Protein AF-A0A7S2QBC5-F1 (afdb_monomer_lite)

Structure (mmCIF, N/CA/C/O backbone):
data_AF-A0A7S2QBC5-F1
#
_entry.id   AF-A0A7S2QBC5-F1
#
loop_
_atom_site.group_PDB
_atom_site.id
_atom_site.type_symbol
_atom_site.label_atom_id
_atom_site.label_alt_id
_atom_site.label_comp_id
_atom_site.label_asym_id
_atom_site.label_entity_id
_atom_site.label_seq_id
_atom_site.pdbx_PDB_ins_code
_atom_site.Cartn_x
_atom_site.Cartn_y
_atom_site.Cartn_z
_atom_site.occupancy
_atom_site.B_iso_or_equiv
_atom_site.auth_seq_id
_atom_site.auth_comp_id
_atom_site.auth_asym_id
_atom_site.auth_atom_id
_atom_site.pdbx_PDB_model_num
ATOM 1 N N . GLY A 1 1 ? -19.900 11.663 -20.642 1.00 53.09 1 GLY A N 1
ATOM 2 C CA . GLY A 1 1 ? -20.305 11.771 -19.229 1.00 53.09 1 GLY A CA 1
ATOM 3 C C . GLY A 1 1 ? -19.349 10.941 -18.408 1.00 53.09 1 GLY A C 1
ATOM 4 O O . GLY A 1 1 ? -19.159 9.785 -18.758 1.00 53.09 1 GLY A O 1
ATOM 5 N N . GLY A 1 2 ? -18.685 11.535 -17.416 1.00 72.00 2 GLY A N 1
ATOM 6 C CA . GLY A 1 2 ? -17.749 10.815 -16.544 1.00 72.00 2 GLY A CA 1
ATOM 7 C C . GLY A 1 2 ? -18.482 9.960 -15.510 1.00 72.00 2 GLY A C 1
ATOM 8 O O . GLY A 1 2 ? -19.611 10.279 -15.136 1.00 72.00 2 GLY A O 1
ATOM 9 N N . ARG A 1 3 ? -17.852 8.868 -15.062 1.00 78.31 3 ARG A N 1
ATOM 10 C CA . ARG A 1 3 ? -18.311 8.112 -13.888 1.00 78.31 3 ARG A CA 1
ATOM 11 C C . ARG A 1 3 ? -18.046 8.950 -12.635 1.00 78.31 3 ARG A C 1
ATOM 13 O O . ARG A 1 3 ? -16.975 9.540 -12.518 1.00 78.31 3 ARG A O 1
ATOM 20 N N . ALA A 1 4 ? -19.014 9.012 -11.725 1.00 84.25 4 ALA A N 1
ATOM 21 C CA . ALA A 1 4 ? -18.811 9.583 -10.399 1.00 84.25 4 ALA A CA 1
ATOM 22 C C . ALA A 1 4 ? -18.219 8.502 -9.488 1.00 84.25 4 ALA A C 1
ATOM 24 O O . ALA A 1 4 ? -18.754 7.396 -9.429 1.00 84.25 4 ALA A O 1
ATOM 25 N N . TYR A 1 5 ? -17.122 8.824 -8.809 1.00 89.38 5 TYR A N 1
ATOM 26 C CA . TYR A 1 5 ? -16.475 7.942 -7.841 1.00 89.38 5 TYR A CA 1
ATOM 27 C C . TYR A 1 5 ? -16.721 8.470 -6.427 1.00 89.38 5 TYR A C 1
ATOM 29 O O . TYR A 1 5 ? -16.690 9.681 -6.199 1.00 89.38 5 TYR A O 1
ATOM 37 N N . GLU A 1 6 ? -16.968 7.565 -5.484 1.00 93.81 6 GLU A N 1
ATOM 38 C CA . GLU A 1 6 ? -17.113 7.893 -4.065 1.00 93.81 6 GLU A CA 1
ATOM 39 C C . GLU A 1 6 ? -15.754 7.786 -3.352 1.00 93.81 6 GLU A C 1
ATOM 41 O O . GLU A 1 6 ? -14.934 6.931 -3.697 1.00 93.81 6 GLU A O 1
ATOM 46 N N . PRO A 1 7 ? -15.468 8.647 -2.359 1.00 95.00 7 PRO A N 1
ATOM 47 C CA . PRO A 1 7 ? -14.229 8.552 -1.600 1.00 95.00 7 PRO A CA 1
ATOM 48 C C . PRO A 1 7 ? -14.256 7.341 -0.657 1.00 95.00 7 PRO A C 1
ATOM 50 O O . PRO A 1 7 ? -15.282 7.045 -0.045 1.00 95.00 7 PRO A O 1
ATOM 53 N N . LEU A 1 8 ? -13.096 6.713 -0.430 1.00 96.56 8 LEU A N 1
ATOM 54 C CA . LEU A 1 8 ? -12.938 5.597 0.518 1.00 96.56 8 LEU A CA 1
ATOM 55 C C . LEU A 1 8 ? -13.560 5.888 1.899 1.00 96.56 8 LEU A C 1
ATOM 57 O O . LEU A 1 8 ? -14.232 5.032 2.470 1.00 96.56 8 LEU A O 1
ATOM 61 N N . ALA A 1 9 ? -13.393 7.112 2.408 1.00 97.31 9 ALA A N 1
ATOM 62 C CA . ALA A 1 9 ? -13.948 7.536 3.693 1.00 97.31 9 ALA A CA 1
ATOM 63 C C . ALA A 1 9 ? -15.481 7.388 3.772 1.00 97.31 9 ALA A C 1
ATOM 65 O O . ALA A 1 9 ? -16.005 7.023 4.822 1.00 97.31 9 ALA A O 1
ATOM 66 N N . ALA A 1 10 ? -16.208 7.599 2.667 1.00 97.69 10 ALA A N 1
ATOM 67 C CA . ALA A 1 10 ? -17.660 7.414 2.637 1.00 97.69 10 ALA A CA 1
ATOM 68 C C . ALA A 1 10 ? -18.049 5.940 2.842 1.00 97.69 10 ALA A C 1
ATOM 70 O O . ALA A 1 10 ? -19.004 5.647 3.557 1.00 97.69 10 ALA A O 1
ATOM 71 N N . HIS A 1 11 ? -17.269 5.002 2.297 1.00 97.69 11 HIS A N 1
ATOM 72 C CA . HIS A 1 11 ? -17.501 3.565 2.475 1.00 97.69 11 HIS A CA 1
ATOM 73 C C . HIS A 1 11 ? -17.106 3.045 3.866 1.00 97.69 11 HIS A C 1
ATOM 75 O O . HIS A 1 11 ? -17.639 2.025 4.326 1.00 97.69 11 HIS A O 1
ATOM 81 N N . LEU A 1 12 ? -16.177 3.737 4.533 1.00 98.06 12 LEU A N 1
ATOM 82 C CA . LEU A 1 12 ? -15.742 3.441 5.898 1.00 98.06 12 LEU A CA 1
ATOM 83 C C . LEU A 1 12 ? -16.605 4.131 6.965 1.00 98.06 12 LEU A C 1
ATOM 85 O O . LEU A 1 12 ? -16.579 3.731 8.131 1.00 98.06 12 LEU A O 1
ATOM 89 N N . ALA A 1 13 ? -17.397 5.139 6.602 1.00 98.06 13 ALA A N 1
ATOM 90 C CA . ALA A 1 13 ? -18.270 5.841 7.533 1.00 98.06 13 ALA A CA 1
ATOM 91 C C . ALA A 1 13 ? -19.232 4.871 8.248 1.00 98.06 13 ALA A C 1
ATOM 93 O O . ALA A 1 13 ? -19.888 4.033 7.631 1.00 98.06 13 ALA A O 1
ATOM 94 N N . GLY A 1 14 ? -19.289 4.962 9.581 1.00 97.94 14 GLY A N 1
ATOM 95 C CA . GLY A 1 14 ? -20.145 4.114 10.421 1.00 97.94 14 GLY A CA 1
ATOM 96 C C . GLY A 1 14 ? -19.715 2.646 10.544 1.00 97.94 14 GLY A C 1
ATOM 97 O O . GLY A 1 14 ? -20.363 1.888 11.268 1.00 97.94 14 GLY A O 1
ATOM 98 N N . ARG A 1 15 ? -18.629 2.218 9.884 1.00 98.31 15 ARG A N 1
ATOM 99 C CA . ARG A 1 15 ? -18.104 0.854 10.037 1.00 98.31 15 ARG A CA 1
ATOM 100 C C . ARG A 1 15 ? -17.505 0.664 11.437 1.00 98.31 15 ARG A C 1
ATOM 102 O O . ARG A 1 15 ? -16.768 1.535 11.904 1.00 98.31 15 ARG A O 1
ATOM 109 N N . PRO A 1 16 ? -17.752 -0.480 12.101 1.00 98.38 16 PRO A N 1
ATOM 110 C CA . PRO A 1 16 ? -17.065 -0.817 13.340 1.00 98.38 16 PRO A CA 1
ATOM 111 C C . PRO A 1 16 ? -15.555 -0.984 13.143 1.00 98.38 16 PRO A C 1
ATOM 113 O O . PRO A 1 16 ? -15.065 -1.270 12.047 1.00 98.38 16 PRO A O 1
ATOM 116 N N . ARG A 1 17 ? -14.816 -0.889 14.245 1.00 98.38 17 ARG A N 1
ATOM 117 C CA . ARG A 1 17 ? -13.378 -1.164 14.294 1.00 98.38 17 ARG A CA 1
ATOM 118 C C . ARG A 1 17 ? -13.068 -2.587 13.793 1.00 98.38 17 ARG A C 1
ATOM 120 O O . ARG A 1 17 ? -13.788 -3.520 14.141 1.00 98.38 17 ARG A O 1
ATOM 127 N N . LEU A 1 18 ? -11.994 -2.754 13.015 1.00 97.94 18 LEU A N 1
ATOM 128 C CA . LEU A 1 18 ? -11.506 -4.044 12.489 1.00 97.94 18 LEU A CA 1
ATOM 129 C C . LEU A 1 18 ? -12.579 -4.892 11.772 1.00 97.94 18 LEU A C 1
ATOM 131 O O . LEU A 1 18 ? -12.581 -6.121 11.873 1.00 97.94 18 LEU A O 1
ATOM 135 N N . SER A 1 19 ? -13.500 -4.247 11.055 1.00 98.31 19 SER A N 1
ATOM 136 C CA . SER A 1 19 ? -14.632 -4.915 10.392 1.00 98.31 19 SER A CA 1
ATOM 137 C C . SER A 1 19 ? -14.534 -4.951 8.867 1.00 98.31 19 SER A C 1
ATOM 139 O O . SER A 1 19 ? -15.341 -5.618 8.223 1.00 98.31 19 SER A O 1
ATOM 141 N N . THR A 1 20 ? -13.564 -4.243 8.283 1.00 98.62 20 THR A N 1
ATOM 142 C CA . THR A 1 20 ? -13.479 -4.055 6.829 1.00 98.62 20 THR A CA 1
ATOM 143 C C . THR A 1 20 ? -12.294 -4.803 6.229 1.00 98.62 20 THR A C 1
ATOM 145 O O . THR A 1 20 ? -11.173 -4.684 6.716 1.00 98.62 20 THR A O 1
ATOM 148 N N . HIS A 1 21 ? -12.539 -5.539 5.148 1.00 98.50 21 HIS A N 1
ATOM 149 C CA . HIS A 1 21 ? -11.501 -6.036 4.248 1.00 98.50 21 HIS A CA 1
ATOM 150 C C . HIS A 1 21 ? -11.378 -5.048 3.092 1.00 98.50 21 HIS A C 1
ATOM 152 O O . HIS A 1 21 ? -12.369 -4.786 2.410 1.00 98.50 21 HIS A O 1
ATOM 158 N N . LEU A 1 22 ? -10.198 -4.468 2.913 1.00 98.44 22 LEU A N 1
ATOM 159 C CA . LEU A 1 22 ? -9.942 -3.467 1.885 1.00 98.44 22 LEU A CA 1
ATOM 160 C C . LEU A 1 22 ? -9.012 -4.060 0.825 1.00 98.44 22 LEU A C 1
ATOM 162 O O . LEU A 1 22 ? -7.987 -4.630 1.180 1.00 98.44 22 LEU A O 1
ATOM 166 N N . LYS A 1 23 ? -9.368 -3.926 -0.455 1.00 98.06 23 LYS A N 1
ATOM 167 C CA . LYS A 1 23 ? -8.470 -4.189 -1.586 1.00 98.06 23 LYS A CA 1
ATOM 168 C C . LYS A 1 23 ? -8.207 -2.874 -2.313 1.00 98.06 23 LYS A C 1
ATOM 170 O O . LYS A 1 23 ? -9.168 -2.150 -2.574 1.00 98.06 23 LYS A O 1
ATOM 175 N N . ILE A 1 24 ? -6.949 -2.568 -2.617 1.00 97.06 24 ILE A N 1
ATOM 176 C CA . ILE A 1 24 ? -6.559 -1.391 -3.405 1.00 97.06 24 ILE A CA 1
ATOM 177 C C . ILE A 1 24 ? -5.561 -1.827 -4.473 1.00 97.06 24 ILE A C 1
ATOM 179 O O . ILE A 1 24 ? -4.485 -2.312 -4.147 1.00 97.06 24 ILE A O 1
ATOM 183 N N . ASP A 1 25 ? -5.894 -1.595 -5.735 1.00 95.56 25 ASP A N 1
ATOM 184 C CA . ASP A 1 25 ? -4.959 -1.783 -6.841 1.00 95.56 25 ASP A CA 1
ATOM 185 C C . ASP A 1 25 ? -4.280 -0.426 -7.098 1.00 95.56 25 ASP A C 1
ATOM 187 O O . ASP A 1 25 ? -4.882 0.505 -7.626 1.00 95.56 25 ASP A O 1
ATOM 191 N N . THR A 1 26 ? -3.060 -0.263 -6.585 1.00 92.62 26 THR A N 1
ATOM 192 C CA . THR A 1 26 ? -2.264 0.967 -6.680 1.00 92.62 26 THR A CA 1
ATOM 193 C C . THR A 1 26 ? -1.518 1.056 -7.996 1.00 92.62 26 THR A C 1
ATOM 195 O O . THR A 1 26 ? -0.345 0.700 -8.085 1.00 92.62 26 THR A O 1
ATOM 198 N N . GLU A 1 27 ? -2.215 1.576 -8.999 1.00 87.62 27 GLU A N 1
ATOM 199 C CA . GLU A 1 27 ? -1.646 1.877 -10.308 1.00 87.62 27 GLU A CA 1
ATOM 200 C C . GLU A 1 27 ? -1.329 3.376 -10.423 1.00 87.62 27 GLU A C 1
ATOM 202 O O . GLU A 1 27 ? -0.225 3.729 -10.823 1.00 87.62 27 GLU A O 1
ATOM 207 N N . GLY A 1 28 ? -2.193 4.291 -9.962 1.00 88.06 28 GLY A N 1
ATOM 208 C CA . GLY A 1 28 ? -1.881 5.727 -9.989 1.00 88.06 28 GLY A CA 1
ATOM 209 C C . GLY A 1 28 ? -2.583 6.553 -8.928 1.00 88.06 28 GLY A C 1
ATOM 210 O O . GLY A 1 28 ? -2.047 6.759 -7.838 1.00 88.06 28 GLY A O 1
ATOM 211 N N . THR A 1 29 ? -3.792 7.041 -9.216 1.00 88.38 29 THR A N 1
ATOM 212 C CA . THR A 1 29 ? -4.493 7.978 -8.316 1.00 88.38 29 THR A CA 1
ATOM 213 C C . THR A 1 29 ? -4.797 7.385 -6.934 1.00 88.38 29 THR A C 1
ATOM 215 O O . THR A 1 29 ? -5.025 8.107 -5.958 1.00 88.38 29 THR A O 1
ATOM 218 N N . GLU A 1 30 ? -4.748 6.061 -6.816 1.00 93.31 30 GLU A N 1
ATOM 219 C CA . GLU A 1 30 ? -4.915 5.300 -5.586 1.00 93.31 30 GLU A CA 1
ATOM 220 C C . GLU A 1 30 ? -3.797 5.575 -4.568 1.00 93.31 30 GLU A C 1
ATOM 222 O O . GLU A 1 30 ? -4.049 5.515 -3.363 1.00 93.31 30 GLU A O 1
ATOM 227 N N . TRP A 1 31 ? -2.602 5.998 -5.001 1.00 93.75 31 TRP A N 1
ATOM 228 C CA . TRP A 1 31 ? -1.546 6.464 -4.092 1.00 93.75 31 TRP A CA 1
ATOM 229 C C . TRP A 1 31 ? -2.014 7.663 -3.248 1.00 93.75 31 TRP A C 1
ATOM 231 O O . TRP A 1 31 ? -1.776 7.724 -2.038 1.00 93.75 31 TRP A O 1
ATOM 241 N N . ALA A 1 32 ? -2.789 8.580 -3.838 1.00 92.56 32 ALA A N 1
ATOM 242 C CA . ALA A 1 32 ? -3.397 9.693 -3.108 1.00 92.56 32 ALA A CA 1
ATOM 243 C C . ALA A 1 32 ? -4.537 9.240 -2.176 1.00 92.56 32 ALA A C 1
ATOM 245 O O . ALA A 1 32 ? -4.838 9.912 -1.183 1.00 92.56 32 ALA A O 1
ATOM 246 N N . VAL A 1 33 ? -5.198 8.116 -2.474 1.00 95.00 33 VAL A N 1
ATOM 247 C CA . VAL A 1 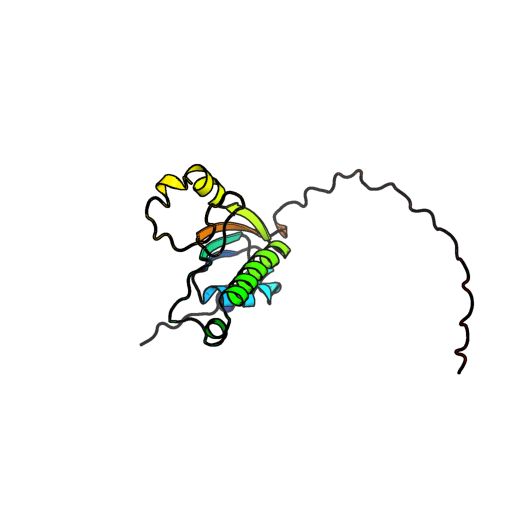33 ? -6.181 7.494 -1.570 1.00 95.00 33 VAL A CA 1
ATOM 248 C C . VAL A 1 33 ? -5.474 6.899 -0.352 1.00 95.00 33 VAL A C 1
ATOM 250 O O . VAL A 1 33 ? -5.914 7.145 0.771 1.00 95.00 33 VAL A O 1
ATOM 253 N N . LEU A 1 34 ? -4.348 6.206 -0.543 1.00 96.94 34 LEU A N 1
ATOM 254 C CA . LEU A 1 34 ? -3.528 5.690 0.556 1.00 96.94 34 LEU A CA 1
ATOM 255 C C . LEU A 1 34 ? -2.966 6.803 1.438 1.00 96.94 34 LEU A C 1
ATOM 257 O O . LEU A 1 34 ? -3.039 6.701 2.658 1.00 96.94 34 LEU A O 1
ATOM 261 N N . SER A 1 35 ? -2.471 7.893 0.848 1.00 96.00 35 SER A N 1
ATOM 262 C CA . SER A 1 35 ? -1.996 9.051 1.617 1.00 96.00 35 SER A CA 1
ATOM 263 C C . SER A 1 35 ? -3.102 9.633 2.514 1.00 96.00 35 SER A C 1
ATOM 265 O O . SER A 1 35 ? -2.892 9.868 3.707 1.00 96.00 35 SER A O 1
ATOM 267 N N . ARG A 1 36 ? -4.327 9.767 1.981 1.00 96.56 36 ARG A N 1
ATOM 268 C CA . ARG A 1 36 ? -5.506 10.191 2.757 1.00 96.56 36 ARG A CA 1
ATOM 269 C C . ARG A 1 36 ? -5.880 9.189 3.850 1.00 96.56 36 ARG A C 1
ATOM 271 O O . ARG A 1 36 ? -6.179 9.605 4.967 1.00 96.56 36 ARG A O 1
ATOM 278 N N . LEU A 1 37 ? -5.821 7.888 3.563 1.00 97.69 37 LEU A N 1
ATOM 279 C CA . LEU A 1 37 ? -6.036 6.839 4.561 1.00 97.69 37 LEU A CA 1
ATOM 280 C C . LEU A 1 37 ? -5.003 6.933 5.698 1.00 97.69 37 LEU A C 1
ATOM 282 O O . LEU A 1 37 ? -5.373 6.907 6.871 1.00 97.69 37 LEU A O 1
ATOM 286 N N . LEU A 1 38 ? -3.721 7.116 5.370 1.00 97.69 38 LEU A N 1
ATOM 287 C CA . LEU A 1 38 ? -2.629 7.273 6.337 1.00 97.69 38 LEU A CA 1
ATOM 288 C C . LEU A 1 38 ? -2.774 8.526 7.215 1.00 97.69 38 LEU A C 1
ATOM 290 O O . LEU A 1 38 ? -2.280 8.545 8.343 1.00 97.69 38 LEU A O 1
ATOM 294 N N . ALA A 1 39 ? -3.466 9.557 6.730 1.00 97.62 39 ALA A N 1
ATOM 295 C CA . ALA A 1 39 ? -3.803 10.751 7.504 1.00 97.62 39 ALA A CA 1
ATOM 296 C C . ALA A 1 39 ? -5.012 10.561 8.445 1.00 97.62 39 ALA A C 1
ATOM 298 O O . ALA A 1 39 ? -5.256 11.417 9.294 1.00 97.62 39 ALA A O 1
ATOM 299 N N . SER A 1 40 ? -5.751 9.450 8.332 1.00 98.19 40 SER A N 1
ATOM 300 C CA . SER A 1 40 ? -6.949 9.150 9.128 1.00 98.19 40 SER A CA 1
ATOM 301 C C . SER A 1 40 ? -6.747 7.896 9.994 1.00 98.19 40 SER A C 1
ATOM 303 O O . SER A 1 40 ? -7.065 6.782 9.569 1.00 98.19 40 SER A O 1
ATOM 305 N N . PRO A 1 41 ? -6.227 8.031 11.233 1.00 97.75 41 PRO A N 1
ATOM 306 C CA . PRO A 1 41 ? -6.116 6.902 12.158 1.00 97.75 41 PRO A CA 1
ATOM 307 C C . PRO A 1 41 ? -7.461 6.222 12.444 1.00 97.75 41 PRO A C 1
ATOM 309 O O . PRO A 1 41 ? -7.508 5.009 12.625 1.00 97.75 41 PRO A O 1
ATOM 312 N N . GLU A 1 42 ? -8.553 6.994 12.453 1.00 98.12 42 GLU A N 1
ATOM 313 C CA . GLU A 1 42 ? -9.907 6.472 12.649 1.00 98.12 42 GLU A CA 1
ATOM 314 C C . GLU A 1 42 ? -10.296 5.486 11.539 1.00 98.12 42 GLU A C 1
ATOM 316 O O . GLU A 1 42 ? -10.823 4.410 11.822 1.00 98.12 42 GLU A O 1
ATOM 321 N N . ASP A 1 43 ? -10.012 5.821 10.279 1.00 98.56 43 ASP A N 1
ATOM 322 C CA . ASP A 1 43 ? -10.313 4.941 9.150 1.00 98.56 43 ASP A CA 1
ATOM 323 C C . ASP A 1 43 ? -9.392 3.722 9.112 1.00 98.56 43 ASP A C 1
ATOM 325 O O . ASP A 1 43 ? -9.856 2.608 8.859 1.00 98.56 43 ASP A O 1
ATOM 329 N N . GLN A 1 44 ? -8.112 3.894 9.454 1.00 98.56 44 GLN A N 1
ATOM 330 C CA . GLN A 1 44 ? -7.170 2.778 9.590 1.00 98.56 44 GLN A CA 1
ATOM 331 C C . GLN A 1 44 ? -7.633 1.759 10.640 1.00 98.56 44 GLN A C 1
ATOM 333 O O . GLN A 1 44 ? -7.537 0.551 10.418 1.00 98.56 44 GLN A O 1
ATOM 338 N N . ASP A 1 45 ? -8.201 2.217 11.758 1.00 98.12 45 ASP A N 1
ATOM 339 C CA . ASP A 1 45 ? -8.693 1.343 12.825 1.00 98.12 45 ASP A CA 1
ATOM 340 C C . ASP A 1 45 ? -9.934 0.521 12.410 1.00 98.12 45 ASP A C 1
ATOM 342 O O . ASP A 1 45 ? -10.234 -0.506 13.028 1.00 98.12 45 ASP A O 1
ATOM 346 N N . LYS A 1 46 ? -10.650 0.904 11.345 1.00 98.62 46 LYS A N 1
ATOM 347 C CA . LYS A 1 46 ? -11.792 0.142 10.791 1.00 98.62 46 LYS A CA 1
ATOM 348 C C . LYS A 1 46 ? -11.348 -1.020 9.900 1.00 98.62 46 LYS A C 1
ATOM 350 O O . LYS A 1 46 ? -12.098 -1.989 9.734 1.00 98.62 46 LYS A O 1
ATOM 355 N N . ILE A 1 47 ? -10.134 -0.951 9.357 1.00 98.69 47 ILE A N 1
ATOM 356 C CA . ILE A 1 47 ? -9.585 -1.944 8.433 1.00 98.69 47 ILE A CA 1
ATOM 357 C C . ILE A 1 47 ? -9.032 -3.131 9.221 1.00 98.69 47 ILE A C 1
ATOM 359 O O . ILE A 1 47 ? -8.182 -2.985 10.096 1.00 98.69 47 ILE A O 1
ATOM 363 N N . ARG A 1 48 ? -9.528 -4.324 8.892 1.00 98.44 48 ARG A N 1
ATOM 364 C CA . ARG A 1 48 ? -9.088 -5.620 9.415 1.00 98.44 48 ARG A CA 1
ATOM 365 C C . ARG A 1 48 ? -7.905 -6.161 8.615 1.00 98.44 48 ARG A C 1
ATOM 367 O O . ARG A 1 48 ? -6.886 -6.519 9.202 1.00 98.44 48 ARG A O 1
ATOM 374 N N . THR A 1 49 ? -8.064 -6.225 7.295 1.00 98.62 49 THR A N 1
ATOM 375 C CA . THR A 1 49 ? -7.028 -6.639 6.342 1.00 98.62 49 THR A CA 1
ATOM 376 C C . THR A 1 49 ? -7.001 -5.675 5.166 1.00 98.62 49 THR A C 1
ATOM 378 O O . THR A 1 49 ? -8.037 -5.109 4.803 1.00 98.62 49 THR A O 1
ATOM 381 N N . LEU A 1 50 ? -5.817 -5.500 4.596 1.00 98.62 50 LEU A N 1
ATOM 382 C CA . LEU A 1 50 ? -5.567 -4.671 3.430 1.00 98.62 50 LEU A CA 1
ATOM 383 C C . LEU A 1 50 ? -4.790 -5.508 2.412 1.00 98.62 50 LEU A C 1
ATOM 385 O O . LEU A 1 50 ? -3.673 -5.926 2.683 1.00 98.62 50 LEU A O 1
ATOM 389 N N . GLU A 1 51 ? -5.405 -5.761 1.268 1.00 98.50 51 GLU A N 1
ATOM 390 C CA . GLU A 1 51 ? -4.791 -6.417 0.117 1.00 98.50 51 GLU A CA 1
ATOM 391 C C . GLU A 1 51 ? -4.437 -5.346 -0.906 1.00 98.50 51 GLU A C 1
ATOM 393 O O . GLU A 1 51 ? -5.269 -4.487 -1.213 1.00 98.50 51 GLU A O 1
ATOM 398 N N . MET A 1 52 ? -3.218 -5.373 -1.425 1.00 98.19 52 MET A N 1
ATOM 399 C CA . MET A 1 52 ? -2.771 -4.382 -2.393 1.00 98.19 52 MET A CA 1
ATOM 400 C C . MET A 1 52 ? -2.087 -5.023 -3.584 1.00 98.19 52 MET A C 1
ATOM 402 O O . MET A 1 52 ? -1.294 -5.942 -3.410 1.00 98.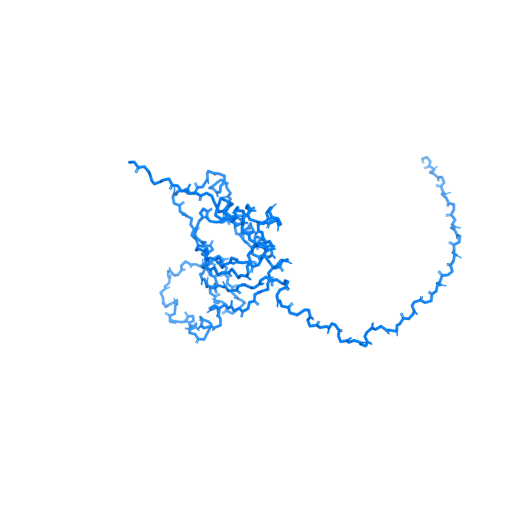19 52 MET A O 1
ATOM 406 N N . GLU A 1 53 ? -2.358 -4.494 -4.771 1.00 97.44 53 GLU A N 1
ATOM 407 C CA . GLU A 1 53 ? -1.507 -4.670 -5.945 1.00 97.44 53 GLU A CA 1
ATOM 408 C C . GLU A 1 53 ? -0.718 -3.379 -6.158 1.00 97.44 53 GLU A C 1
ATOM 410 O O . GLU A 1 53 ? -1.297 -2.305 -6.279 1.00 97.44 53 GLU A O 1
ATOM 415 N N . VAL A 1 54 ? 0.603 -3.459 -6.138 1.00 96.00 54 VAL A N 1
ATOM 416 C CA . VAL A 1 54 ? 1.511 -2.315 -6.213 1.00 96.00 54 VAL A CA 1
ATOM 417 C C . VAL A 1 54 ? 2.083 -2.235 -7.610 1.00 96.00 54 VAL A C 1
ATOM 419 O O . VAL A 1 54 ? 2.629 -3.227 -8.074 1.00 96.00 54 VAL A O 1
ATOM 422 N N . HIS A 1 55 ? 1.987 -1.064 -8.240 1.00 93.81 55 HIS A N 1
ATOM 423 C CA . HIS A 1 55 ? 2.685 -0.720 -9.478 1.00 93.81 55 HIS A CA 1
ATOM 424 C C . HIS A 1 55 ? 3.492 0.558 -9.259 1.00 93.81 55 HIS A C 1
ATOM 426 O O . HIS A 1 55 ? 2.958 1.662 -9.122 1.00 93.81 55 HIS A O 1
ATOM 432 N N . PHE A 1 56 ? 4.805 0.403 -9.193 1.00 89.31 56 PHE A N 1
ATOM 433 C CA . PHE A 1 56 ? 5.737 1.456 -8.827 1.00 89.31 56 PHE A CA 1
ATOM 434 C C . PHE A 1 56 ? 6.029 2.407 -9.989 1.00 89.31 56 PHE A C 1
ATOM 436 O O . PHE A 1 56 ? 6.147 3.601 -9.740 1.00 89.31 56 PHE A O 1
ATOM 443 N N . SER A 1 57 ? 6.090 1.943 -11.237 1.00 82.88 57 SER A N 1
ATOM 444 C CA . SER A 1 57 ? 6.393 2.788 -12.403 1.00 82.88 57 SER A CA 1
ATOM 445 C C . SER A 1 57 ? 5.171 3.294 -13.171 1.00 82.88 57 SER A C 1
ATOM 447 O O . SER A 1 57 ? 5.315 4.160 -14.039 1.00 82.88 57 SER A O 1
ATOM 449 N N . TYR A 1 58 ? 3.962 2.810 -12.863 1.00 80.94 58 TYR A N 1
ATOM 450 C CA . TYR A 1 58 ? 2.766 3.254 -13.574 1.00 80.94 58 TYR A CA 1
ATOM 451 C C . TYR A 1 58 ? 2.439 4.715 -13.220 1.00 80.94 58 TYR A C 1
ATOM 453 O O . TYR A 1 58 ? 2.441 5.137 -12.055 1.00 80.94 58 TYR A O 1
ATOM 461 N N . VAL A 1 59 ? 2.212 5.510 -14.265 1.00 75.88 59 VAL A N 1
ATOM 462 C CA . VAL A 1 59 ? 1.781 6.908 -14.192 1.00 75.88 59 VAL A CA 1
ATOM 463 C C . VAL A 1 59 ? 0.612 7.048 -15.167 1.00 75.88 59 VAL A C 1
ATOM 465 O O . VAL A 1 59 ? 0.837 7.149 -16.377 1.00 75.88 59 VAL A O 1
ATOM 468 N N . PRO A 1 60 ? -0.644 6.996 -14.695 1.00 72.19 60 PRO A N 1
ATOM 469 C CA . PRO A 1 60 ? -1.786 7.157 -15.574 1.00 72.19 60 PRO A CA 1
ATOM 470 C C . PRO A 1 60 ? -1.841 8.574 -16.139 1.00 72.19 60 PRO A C 1
ATOM 472 O O . PRO A 1 60 ? -1.619 9.563 -15.443 1.00 72.19 60 PRO A O 1
ATOM 475 N N . GLU A 1 61 ? -2.295 8.699 -17.385 1.00 66.81 61 GLU A N 1
ATOM 476 C CA . GLU A 1 61 ? -2.558 9.997 -18.027 1.00 66.81 61 GLU A CA 1
ATOM 477 C C . GLU A 1 61 ? -3.618 10.843 -17.298 1.00 66.81 61 GLU A C 1
ATOM 479 O O . GLU A 1 61 ? -3.798 12.019 -17.619 1.00 66.81 61 GLU A O 1
ATOM 484 N N . ALA A 1 62 ? -4.335 10.256 -16.336 1.00 62.78 62 ALA A N 1
ATOM 485 C CA . ALA A 1 62 ? -5.369 10.880 -15.518 1.00 62.78 62 ALA A CA 1
ATOM 486 C C . ALA A 1 62 ? -4.886 11.298 -14.114 1.00 62.78 62 ALA A C 1
ATOM 488 O O . ALA A 1 62 ? -5.712 11.734 -13.317 1.00 62.78 62 ALA A O 1
ATOM 489 N N . ASP A 1 63 ? -3.586 11.199 -13.810 1.00 65.75 63 ASP A N 1
ATOM 490 C CA . ASP A 1 63 ? -3.070 11.536 -12.477 1.00 65.75 63 ASP A CA 1
ATOM 491 C C . ASP A 1 63 ? -3.313 13.001 -12.093 1.00 65.75 63 ASP A C 1
ATOM 493 O O . ASP A 1 63 ? -3.406 13.877 -12.959 1.00 65.75 63 ASP A O 1
ATOM 497 N N . ASP A 1 64 ? -3.402 13.264 -10.790 1.00 68.56 64 ASP A N 1
ATOM 498 C CA . ASP A 1 64 ? -3.530 14.619 -10.248 1.00 68.56 64 ASP A CA 1
ATOM 499 C C . ASP A 1 64 ? -2.357 15.493 -10.728 1.00 68.56 64 ASP A C 1
ATOM 501 O O . ASP A 1 64 ? -1.224 15.017 -10.826 1.00 68.56 64 ASP A O 1
ATOM 505 N N . ALA A 1 65 ? -2.609 16.767 -11.036 1.00 73.69 65 ALA A N 1
ATOM 506 C CA . ALA A 1 65 ? -1.586 17.669 -11.574 1.00 73.69 65 ALA A CA 1
ATOM 507 C C . ALA A 1 65 ? -0.361 17.738 -10.646 1.00 73.69 65 ALA A C 1
ATOM 509 O O . ALA A 1 65 ? 0.772 17.666 -11.112 1.00 73.69 65 ALA A O 1
ATOM 510 N N . ALA A 1 66 ? -0.599 17.726 -9.331 1.00 75.56 66 ALA A N 1
ATOM 511 C CA . ALA A 1 66 ? 0.456 17.729 -8.323 1.00 75.56 66 ALA A CA 1
ATOM 512 C C . ALA A 1 66 ? 1.381 16.498 -8.392 1.00 75.56 66 ALA A C 1
ATOM 514 O O . ALA A 1 66 ? 2.564 16.618 -8.101 1.00 75.56 66 ALA A O 1
ATOM 515 N N . ALA A 1 67 ? 0.873 15.323 -8.781 1.00 73.31 67 ALA A N 1
ATOM 516 C CA . ALA A 1 67 ? 1.695 14.117 -8.924 1.00 73.31 67 ALA A CA 1
ATOM 517 C C . ALA A 1 67 ? 2.523 14.127 -10.221 1.00 73.31 67 ALA A C 1
ATOM 519 O O . ALA A 1 67 ? 3.587 13.508 -10.289 1.00 73.31 67 ALA A O 1
ATOM 520 N N . ARG A 1 68 ? 2.051 14.840 -11.252 1.00 75.06 68 ARG A N 1
ATOM 521 C CA . ARG A 1 68 ? 2.774 15.000 -12.524 1.00 75.06 68 ARG A CA 1
ATOM 522 C C . ARG A 1 68 ? 3.934 15.979 -12.423 1.00 75.06 68 ARG A C 1
ATOM 524 O O . ARG A 1 68 ? 4.892 15.827 -13.171 1.00 75.06 68 ARG A O 1
ATOM 531 N N . ASP A 1 69 ? 3.819 16.958 -11.530 1.00 85.00 69 ASP A N 1
ATOM 532 C CA . ASP A 1 69 ? 4.838 17.991 -11.329 1.00 85.00 69 ASP A CA 1
ATOM 533 C C . ASP A 1 69 ? 6.058 17.477 -10.550 1.00 85.00 69 ASP A C 1
ATOM 535 O O . ASP A 1 69 ? 7.132 18.063 -10.661 1.00 85.00 69 ASP A O 1
ATOM 539 N N . LEU A 1 70 ? 5.904 16.383 -9.796 1.00 85.50 70 LEU A N 1
ATOM 540 C CA . LEU A 1 70 ? 7.020 15.688 -9.153 1.00 85.50 70 LEU A CA 1
ATOM 541 C C . LEU A 1 70 ? 7.917 15.035 -10.207 1.00 85.50 70 LEU A C 1
ATOM 543 O O . LEU A 1 70 ? 7.428 14.517 -11.221 1.00 85.50 70 LEU A O 1
ATOM 547 N N . ASP A 1 71 ? 9.221 14.995 -9.963 1.00 89.81 71 ASP A N 1
ATOM 548 C CA . ASP A 1 71 ? 10.094 14.166 -10.787 1.00 89.81 71 ASP A CA 1
ATOM 549 C C . ASP A 1 71 ? 9.911 12.663 -10.477 1.00 89.81 71 ASP A C 1
ATOM 551 O O . ASP A 1 71 ? 9.080 12.248 -9.662 1.00 89.81 71 ASP A O 1
ATOM 555 N N . GLU A 1 72 ? 10.598 11.807 -11.235 1.00 86.25 72 GLU A N 1
ATOM 556 C CA . GLU A 1 72 ? 10.469 10.357 -11.073 1.00 86.25 72 GLU A CA 1
ATOM 557 C C . GLU A 1 72 ? 10.967 9.885 -9.701 1.00 86.25 72 GLU A C 1
ATOM 559 O O . GLU A 1 72 ? 10.281 9.088 -9.060 1.00 86.25 72 GLU A O 1
ATOM 564 N N . GLU A 1 73 ? 12.089 10.421 -9.222 1.00 88.62 73 GLU A N 1
ATOM 565 C CA . GLU A 1 73 ? 12.705 10.044 -7.949 1.00 88.62 73 GLU A CA 1
ATOM 566 C C . GLU A 1 73 ? 11.827 10.467 -6.764 1.00 88.62 73 GLU A C 1
ATOM 568 O O . GLU A 1 73 ? 11.529 9.647 -5.895 1.00 88.62 73 GLU A O 1
ATOM 573 N N . GLU A 1 74 ? 11.310 11.696 -6.780 1.00 90.75 74 GLU A N 1
ATOM 574 C CA . GLU A 1 74 ? 10.404 12.219 -5.755 1.00 90.75 74 GLU A CA 1
ATOM 575 C C . GLU A 1 74 ? 9.105 11.406 -5.666 1.00 90.75 74 GLU A C 1
ATOM 577 O O . GLU A 1 74 ? 8.629 11.085 -4.570 1.00 90.75 74 GLU A O 1
ATOM 582 N N . ARG A 1 75 ? 8.527 11.021 -6.815 1.00 89.75 75 ARG A N 1
ATOM 583 C CA . ARG A 1 75 ? 7.357 10.129 -6.831 1.00 89.75 75 ARG A CA 1
ATOM 584 C C . ARG A 1 75 ? 7.682 8.778 -6.212 1.00 89.75 75 ARG A C 1
ATOM 586 O O . ARG A 1 75 ? 6.863 8.249 -5.457 1.00 89.75 75 ARG A O 1
ATOM 593 N N . PHE A 1 76 ? 8.838 8.206 -6.538 1.00 89.56 76 PHE A N 1
ATOM 594 C CA . PHE A 1 76 ? 9.261 6.929 -5.970 1.00 89.56 76 PHE A CA 1
ATOM 595 C C . PHE A 1 76 ? 9.423 7.011 -4.464 1.00 89.56 76 PHE A C 1
ATOM 597 O O . PHE A 1 76 ? 8.854 6.183 -3.749 1.00 89.56 76 PHE A O 1
ATOM 604 N N . GLU A 1 77 ? 10.132 8.026 -3.980 1.00 91.38 77 GLU A N 1
ATOM 605 C CA . GLU A 1 77 ? 10.347 8.225 -2.555 1.00 91.38 77 GLU A CA 1
ATOM 606 C C . GLU A 1 77 ? 9.009 8.366 -1.818 1.00 91.38 77 GLU A C 1
ATOM 608 O O . GLU A 1 77 ? 8.775 7.690 -0.816 1.00 91.38 77 GLU A O 1
ATOM 613 N N . GLN A 1 78 ? 8.071 9.145 -2.364 1.00 93.00 78 GLN A N 1
ATOM 614 C CA . GLN A 1 78 ? 6.733 9.281 -1.793 1.00 93.00 78 GLN A CA 1
ATOM 615 C C . GLN A 1 78 ? 5.990 7.935 -1.711 1.00 93.00 78 GLN A C 1
ATOM 617 O O . GLN A 1 78 ? 5.363 7.631 -0.690 1.00 93.00 78 GLN A O 1
ATOM 622 N N . ARG A 1 79 ? 6.041 7.118 -2.771 1.00 93.94 79 ARG A N 1
ATOM 623 C CA . ARG A 1 79 ? 5.392 5.795 -2.815 1.00 93.94 79 ARG A CA 1
ATOM 624 C C . ARG A 1 79 ? 6.015 4.842 -1.789 1.00 93.94 79 ARG A C 1
ATOM 626 O O . ARG A 1 79 ? 5.283 4.176 -1.057 1.00 93.94 79 ARG A O 1
ATOM 633 N N . VAL A 1 80 ? 7.344 4.837 -1.660 1.00 93.62 80 VAL A N 1
ATOM 634 C CA . VAL A 1 80 ? 8.065 4.063 -0.633 1.00 93.62 80 VAL A CA 1
ATOM 635 C C . VAL A 1 80 ? 7.667 4.516 0.773 1.00 93.62 80 VAL A C 1
ATOM 637 O O . VAL A 1 80 ? 7.272 3.683 1.587 1.00 93.62 80 VAL A O 1
ATOM 640 N N . GLN A 1 81 ? 7.654 5.823 1.042 1.00 95.94 81 GLN A N 1
ATOM 641 C CA . GLN A 1 81 ? 7.245 6.369 2.340 1.00 95.94 81 GLN A CA 1
ATOM 642 C C . GLN A 1 81 ? 5.803 5.978 2.706 1.00 95.94 81 GLN A C 1
ATOM 644 O O . GLN A 1 81 ? 5.513 5.680 3.864 1.00 95.94 81 GLN A O 1
ATOM 649 N N . ILE A 1 82 ? 4.877 5.943 1.740 1.00 96.81 82 ILE A N 1
ATOM 650 C CA . ILE A 1 82 ? 3.508 5.449 1.966 1.00 96.81 82 ILE A CA 1
ATOM 651 C C . ILE A 1 82 ? 3.535 3.983 2.416 1.00 96.81 82 ILE A C 1
ATOM 653 O O . ILE A 1 82 ? 2.903 3.640 3.418 1.00 96.81 82 ILE A O 1
ATOM 657 N N . MET A 1 83 ? 4.282 3.132 1.711 1.00 96.94 83 MET A N 1
ATOM 658 C CA . MET A 1 83 ? 4.405 1.707 2.033 1.00 96.94 83 MET A CA 1
ATOM 659 C C . MET A 1 83 ? 5.011 1.481 3.422 1.00 96.94 83 MET A C 1
ATOM 661 O O . MET A 1 83 ? 4.507 0.663 4.192 1.00 96.94 83 MET A O 1
ATOM 665 N N . GLU A 1 84 ? 6.042 2.241 3.787 1.00 96.62 84 GLU A N 1
ATOM 666 C CA . GLU A 1 84 ? 6.653 2.186 5.117 1.00 96.62 84 GLU A CA 1
ATOM 667 C C . GLU A 1 84 ? 5.681 2.631 6.213 1.00 96.62 84 GLU A C 1
ATOM 669 O O . GLU A 1 84 ? 5.539 1.959 7.235 1.00 96.62 84 GLU A O 1
ATOM 674 N N . ARG A 1 85 ? 4.939 3.720 5.990 1.00 97.88 85 ARG A N 1
ATOM 675 C CA . ARG A 1 85 ? 3.954 4.222 6.957 1.00 97.88 85 ARG A CA 1
ATOM 676 C C . ARG A 1 85 ? 2.781 3.269 7.162 1.00 97.88 85 ARG A C 1
ATOM 678 O O . ARG A 1 85 ? 2.256 3.187 8.273 1.00 97.88 85 ARG A O 1
ATOM 685 N N . LEU A 1 86 ? 2.386 2.493 6.148 1.00 97.88 86 LEU A N 1
ATOM 686 C CA . LEU A 1 86 ? 1.406 1.415 6.334 1.00 97.88 86 LEU A CA 1
ATOM 687 C C . LEU A 1 86 ? 1.885 0.408 7.394 1.00 97.88 86 LEU A C 1
ATOM 689 O O . LEU A 1 86 ? 1.080 -0.075 8.195 1.00 97.88 86 LEU A O 1
ATOM 693 N N . LEU A 1 87 ? 3.192 0.146 7.488 1.00 97.25 87 LEU A N 1
ATOM 694 C CA . LEU A 1 87 ? 3.749 -0.770 8.487 1.00 97.25 87 LEU A CA 1
ATOM 695 C C . LEU A 1 87 ? 3.620 -0.253 9.927 1.00 97.25 87 LEU A C 1
ATOM 697 O O . LEU A 1 87 ? 3.720 -1.045 10.862 1.00 97.25 87 LEU A O 1
ATOM 701 N N . GLU A 1 88 ? 3.340 1.028 10.166 1.00 96.00 88 GLU A N 1
ATOM 702 C CA . GLU A 1 88 ? 3.091 1.527 11.526 1.00 96.00 88 GLU A CA 1
ATOM 703 C C . GLU A 1 88 ? 1.828 0.890 12.135 1.00 96.00 88 GLU A C 1
ATOM 705 O O . GLU A 1 88 ? 1.800 0.520 13.316 1.00 96.00 88 GLU A O 1
ATOM 710 N N . ARG A 1 89 ? 0.782 0.701 11.319 1.00 97.19 89 ARG A N 1
ATOM 711 C CA . ARG A 1 89 ? -0.529 0.179 11.751 1.00 97.19 89 ARG A CA 1
ATOM 712 C C . ARG A 1 89 ? -0.828 -1.231 11.278 1.00 97.19 89 ARG A C 1
ATOM 714 O O . ARG A 1 89 ? -1.616 -1.927 11.923 1.00 97.19 89 ARG A O 1
ATOM 721 N N . PHE A 1 90 ? -0.177 -1.675 10.219 1.00 97.81 90 PHE A N 1
ATOM 722 C CA . PHE A 1 90 ? -0.388 -2.985 9.640 1.00 97.81 90 PHE A CA 1
ATOM 723 C C . PHE A 1 90 ? 0.876 -3.844 9.723 1.00 97.81 90 PHE A C 1
ATOM 725 O O . PHE A 1 90 ? 1.988 -3.358 9.917 1.00 97.81 90 PHE A O 1
ATOM 732 N N . VAL A 1 91 ? 0.695 -5.155 9.633 1.00 97.31 91 VAL A N 1
ATOM 733 C CA . VAL A 1 91 ? 1.766 -6.148 9.554 1.00 97.31 91 VAL A CA 1
ATOM 734 C C . VAL A 1 91 ? 1.659 -6.807 8.191 1.00 97.31 91 VAL A C 1
ATOM 736 O O . VAL A 1 91 ? 0.587 -7.301 7.852 1.00 97.31 91 VAL A O 1
ATOM 739 N N . CYS A 1 92 ? 2.750 -6.805 7.425 1.00 97.38 92 CYS A N 1
ATOM 740 C CA . CYS A 1 92 ? 2.836 -7.581 6.191 1.00 97.38 92 CYS A CA 1
ATOM 741 C C . CYS A 1 92 ? 2.772 -9.074 6.537 1.00 97.38 92 CYS A C 1
ATOM 743 O O . CYS A 1 92 ? 3.555 -9.555 7.359 1.00 97.38 92 CYS A O 1
ATOM 745 N N . THR A 1 93 ? 1.815 -9.788 5.952 1.00 96.88 93 THR A N 1
ATOM 746 C CA . THR A 1 93 ? 1.588 -11.222 6.183 1.00 96.88 93 THR A CA 1
ATOM 747 C C . THR A 1 93 ? 1.826 -12.077 4.946 1.00 96.88 93 THR A C 1
ATOM 749 O O . THR A 1 93 ? 1.826 -13.299 5.060 1.00 96.88 93 THR A O 1
ATOM 752 N N . GLY A 1 94 ? 2.024 -11.462 3.782 1.00 96.62 94 GLY A N 1
ATOM 753 C CA . GLY A 1 94 ? 2.344 -12.165 2.546 1.00 96.62 94 GLY A CA 1
ATOM 754 C C . GLY A 1 94 ? 2.656 -11.203 1.408 1.00 96.62 94 GLY A C 1
ATOM 755 O O . GLY A 1 94 ? 2.222 -10.051 1.425 1.00 96.62 94 GLY A O 1
ATOM 756 N N . THR A 1 95 ? 3.412 -11.685 0.429 1.00 97.06 95 THR A N 1
ATOM 757 C CA . THR A 1 95 ? 3.708 -10.988 -0.823 1.00 97.06 95 THR A CA 1
ATOM 758 C C . THR A 1 95 ? 3.837 -12.002 -1.963 1.00 97.06 95 THR A C 1
ATOM 760 O O . THR A 1 95 ? 3.955 -13.203 -1.728 1.00 97.06 95 THR A O 1
ATOM 763 N N . THR A 1 96 ? 3.734 -11.547 -3.212 1.00 96.44 96 THR A N 1
ATOM 764 C CA . THR A 1 96 ? 4.034 -12.375 -4.394 1.00 96.44 96 THR A CA 1
ATOM 765 C C . THR A 1 96 ? 5.511 -12.338 -4.774 1.00 96.44 96 THR A C 1
ATOM 767 O O . THR A 1 96 ? 5.916 -13.043 -5.698 1.00 96.44 96 THR A O 1
ATOM 770 N N . LEU A 1 97 ? 6.324 -11.528 -4.085 1.00 94.25 97 LEU A N 1
ATOM 771 C CA . LEU A 1 97 ? 7.744 -11.363 -4.394 1.00 94.25 97 LEU A CA 1
ATOM 772 C C . LEU A 1 97 ? 8.533 -12.670 -4.262 1.00 94.25 97 LEU A C 1
ATOM 774 O O . LEU A 1 97 ? 9.419 -12.899 -5.080 1.00 94.25 97 LEU A O 1
ATOM 778 N N . GLU A 1 98 ? 8.214 -13.550 -3.303 1.00 89.94 98 GLU A N 1
ATOM 779 C CA . GLU A 1 98 ? 8.907 -14.840 -3.185 1.00 89.94 98 GLU A CA 1
ATOM 780 C C . GLU A 1 98 ? 8.672 -15.698 -4.431 1.00 89.94 98 GLU A C 1
ATOM 782 O O . GLU A 1 98 ? 9.626 -16.177 -5.042 1.00 89.94 98 GLU A O 1
ATOM 787 N N . VAL A 1 99 ? 7.418 -15.806 -4.876 1.00 91.31 99 VAL A N 1
ATOM 788 C CA . VAL A 1 99 ? 7.055 -16.564 -6.085 1.00 91.31 99 VAL A CA 1
ATOM 789 C C . VAL A 1 99 ? 7.720 -15.968 -7.327 1.00 91.31 99 VAL A C 1
ATOM 791 O O . VAL A 1 99 ? 8.217 -16.701 -8.181 1.00 91.31 99 VAL A O 1
ATOM 794 N N . TYR A 1 100 ? 7.771 -14.638 -7.430 1.00 89.38 100 TYR A N 1
ATOM 795 C CA . TYR A 1 100 ? 8.448 -13.967 -8.540 1.00 89.38 100 TYR A CA 1
ATOM 796 C C . TYR A 1 100 ? 9.959 -14.207 -8.515 1.00 89.38 100 TYR A C 1
ATOM 798 O O . TYR A 1 100 ? 10.556 -14.402 -9.572 1.00 89.38 100 TYR A O 1
ATOM 806 N N . SER A 1 101 ? 10.563 -14.282 -7.327 1.00 89.38 101 SER A N 1
ATOM 807 C CA . SER A 1 101 ? 11.992 -14.560 -7.178 1.00 89.38 101 SER A CA 1
ATOM 808 C C . SER A 1 101 ? 12.377 -15.972 -7.615 1.00 89.38 101 SER A C 1
ATOM 810 O O . SER A 1 101 ? 13.425 -16.148 -8.231 1.00 89.38 101 SER A O 1
ATOM 812 N N . GLU A 1 102 ? 11.516 -16.968 -7.383 1.00 89.62 102 GLU A N 1
ATOM 813 C CA . GLU A 1 102 ? 11.753 -18.356 -7.807 1.00 89.62 102 GLU A CA 1
ATOM 814 C C . GLU A 1 102 ? 1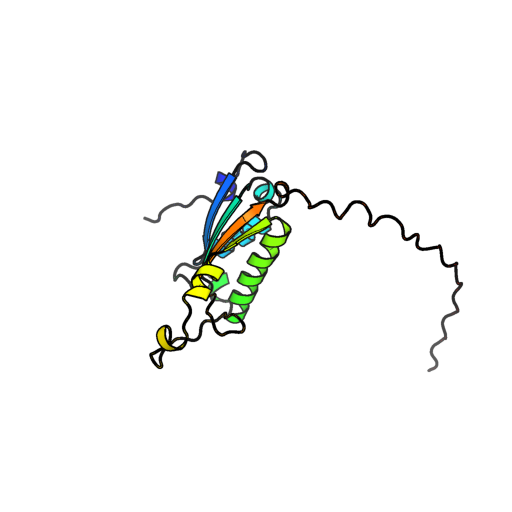1.773 -18.509 -9.335 1.00 89.62 102 GLU A C 1
ATOM 816 O O . GLU A 1 102 ? 12.489 -19.356 -9.873 1.00 89.62 102 GLU A O 1
ATOM 821 N N . GLY A 1 103 ? 10.988 -17.687 -10.037 1.00 86.00 103 GLY A N 1
ATOM 822 C CA . GLY A 1 103 ? 10.906 -17.671 -11.497 1.00 86.00 103 GLY A CA 1
ATOM 823 C C . GLY A 1 103 ? 11.858 -16.688 -12.180 1.00 86.00 103 GLY A C 1
ATOM 824 O O . GLY A 1 103 ? 11.880 -16.642 -13.411 1.00 86.00 103 GLY A O 1
ATOM 825 N N . TRP A 1 104 ? 12.610 -15.886 -11.421 1.00 84.88 104 TRP A N 1
ATOM 826 C CA . TRP A 1 104 ? 13.444 -14.827 -11.980 1.00 84.88 104 TRP A CA 1
ATOM 827 C C . TRP A 1 104 ? 14.742 -15.382 -12.570 1.00 84.88 104 TRP A C 1
ATOM 829 O O . TRP A 1 104 ? 15.613 -15.883 -11.859 1.00 84.88 104 TRP A O 1
ATOM 839 N N . ASP A 1 105 ? 14.903 -15.236 -13.883 1.00 84.94 105 ASP A N 1
ATOM 840 C CA . ASP A 1 105 ? 16.128 -15.573 -14.599 1.00 84.94 105 ASP A CA 1
ATOM 841 C C . ASP A 1 105 ? 16.515 -14.393 -15.488 1.00 84.94 105 ASP A C 1
ATOM 843 O O . ASP A 1 105 ? 15.932 -14.177 -16.547 1.00 84.94 105 ASP A O 1
ATOM 847 N N . MET A 1 106 ? 17.526 -13.627 -15.074 1.00 79.94 106 MET A N 1
ATOM 848 C CA . MET A 1 106 ? 17.971 -12.430 -15.795 1.00 79.94 106 MET A CA 1
ATOM 849 C C . MET A 1 106 ? 18.235 -12.701 -17.286 1.00 79.94 106 MET A C 1
ATOM 851 O O . MET A 1 106 ? 17.901 -11.869 -18.125 1.00 79.94 106 MET A O 1
ATOM 855 N N . ALA A 1 107 ? 18.773 -13.875 -17.636 1.00 81.69 107 ALA A N 1
ATOM 856 C CA . ALA A 1 107 ? 19.083 -14.215 -19.021 1.00 81.69 107 ALA A CA 1
ATOM 857 C C . ALA A 1 107 ? 17.829 -14.520 -19.858 1.00 81.69 107 ALA A C 1
ATOM 859 O O . ALA A 1 107 ? 17.850 -14.320 -21.070 1.00 81.69 107 ALA A O 1
ATOM 860 N N . LYS A 1 108 ? 16.742 -15.000 -19.237 1.00 83.31 108 LYS A N 1
ATOM 861 C CA . LYS A 1 108 ? 15.460 -15.254 -19.919 1.00 83.31 108 LYS A CA 1
ATOM 862 C C . LYS A 1 108 ? 14.550 -14.032 -19.911 1.00 83.31 108 LYS A C 1
ATOM 864 O O . LYS A 1 108 ? 13.933 -13.720 -20.924 1.00 83.31 108 LYS A O 1
ATOM 869 N N . ASN A 1 109 ? 14.461 -13.360 -18.770 1.00 76.75 109 ASN A N 1
ATOM 870 C CA . ASN A 1 109 ? 13.574 -12.227 -18.535 1.00 76.75 109 ASN A CA 1
ATOM 871 C C . ASN A 1 109 ? 14.112 -10.936 -19.163 1.00 76.75 109 ASN A C 1
ATOM 873 O O . ASN A 1 109 ? 13.332 -10.026 -19.422 1.00 76.75 109 ASN A O 1
ATOM 877 N N . CYS A 1 110 ? 15.418 -10.877 -19.444 1.00 74.94 110 CYS A N 1
ATOM 878 C CA . CYS A 1 110 ? 16.053 -9.771 -20.148 1.00 74.94 110 CYS A CA 1
ATOM 879 C C . CYS A 1 110 ? 16.983 -10.245 -21.278 1.00 74.94 110 CYS A C 1
ATOM 881 O O . CYS A 1 110 ? 18.141 -9.846 -21.392 1.00 74.94 110 CYS A O 1
ATOM 883 N N . ALA A 1 111 ? 16.473 -11.144 -22.122 1.00 66.00 111 ALA A N 1
ATOM 884 C CA . ALA A 1 111 ? 17.225 -11.693 -23.251 1.00 66.00 111 ALA A CA 1
ATOM 885 C C . ALA A 1 111 ? 17.485 -10.666 -24.373 1.00 66.00 111 ALA A C 1
ATOM 887 O O . ALA A 1 111 ? 18.408 -10.839 -25.171 1.00 66.00 111 ALA A O 1
ATOM 888 N N . GLU A 1 112 ? 16.678 -9.606 -24.451 1.00 65.69 112 GLU A N 1
ATOM 889 C CA . GLU A 1 112 ? 16.789 -8.571 -25.478 1.00 65.69 112 GLU A CA 1
ATOM 890 C C . GLU A 1 112 ? 17.434 -7.305 -24.906 1.00 65.69 112 GLU A C 1
ATOM 892 O O . GLU A 1 112 ? 17.147 -6.886 -23.788 1.00 65.69 112 GLU A O 1
ATOM 897 N N . SER A 1 113 ? 18.285 -6.651 -25.697 1.00 58.38 113 SER A N 1
ATOM 898 C CA . SER A 1 113 ? 19.063 -5.457 -25.325 1.00 58.38 113 SER A CA 1
ATOM 899 C C . SER A 1 113 ? 18.226 -4.186 -25.075 1.00 58.38 113 SER A C 1
ATOM 901 O O . SER A 1 113 ? 18.751 -3.081 -25.185 1.00 58.38 113 SER A O 1
ATOM 903 N N . GLN A 1 114 ? 16.923 -4.320 -24.820 1.00 60.34 114 GLN A N 1
ATOM 904 C CA . GLN A 1 114 ? 15.963 -3.223 -24.672 1.00 60.34 114 GLN A CA 1
ATOM 905 C C . GLN A 1 114 ? 15.059 -3.370 -23.439 1.00 60.34 114 GLN A C 1
ATOM 907 O O . GLN A 1 114 ? 13.972 -2.795 -23.404 1.00 60.34 114 GLN A O 1
ATOM 912 N N . CYS A 1 115 ? 15.480 -4.100 -22.405 1.00 69.50 115 CYS A N 1
ATOM 913 C CA . CYS A 1 115 ? 14.793 -3.989 -21.121 1.00 69.50 115 CYS A CA 1
ATOM 914 C C . CYS A 1 115 ? 14.979 -2.568 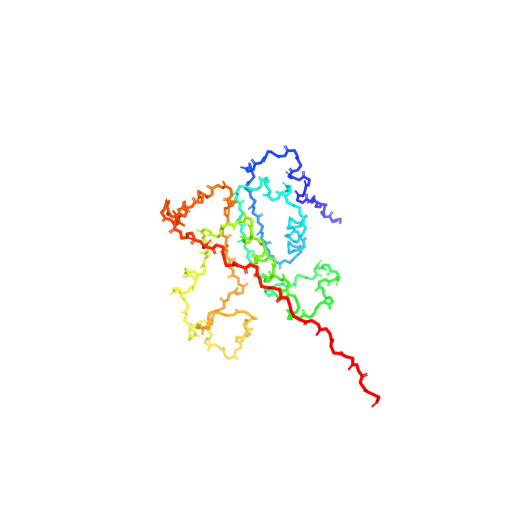-20.597 1.00 69.50 115 CYS A C 1
ATOM 916 O O . CYS A 1 115 ? 16.107 -2.120 -20.381 1.00 69.50 115 CYS A O 1
ATOM 918 N N . ARG A 1 116 ? 13.875 -1.849 -20.398 1.00 75.25 116 ARG A N 1
ATOM 919 C CA . ARG A 1 116 ? 13.913 -0.630 -19.598 1.00 75.25 116 ARG A CA 1
ATOM 920 C C . ARG A 1 116 ? 14.274 -1.051 -18.177 1.00 75.25 116 ARG A C 1
ATOM 922 O O . ARG A 1 116 ? 13.561 -1.866 -17.596 1.00 75.25 116 ARG A O 1
ATOM 929 N N . GLU A 1 117 ? 15.383 -0.528 -17.663 1.00 80.06 117 GLU A N 1
ATOM 930 C CA . GLU A 1 117 ? 15.803 -0.784 -16.287 1.00 80.06 117 GLU A CA 1
ATOM 931 C C . GLU A 1 117 ? 14.656 -0.384 -15.347 1.00 80.06 117 GLU A C 1
ATOM 933 O O . GLU A 1 117 ? 14.172 0.753 -15.440 1.00 80.06 117 GLU A O 1
ATOM 938 N N . PRO A 1 118 ? 14.160 -1.304 -14.503 1.00 82.62 118 PRO A N 1
ATOM 939 C CA . PRO A 1 118 ? 13.113 -0.974 -13.562 1.00 82.62 118 PRO A CA 1
ATOM 940 C C . PRO A 1 118 ? 13.651 0.019 -12.525 1.00 82.62 118 PRO A C 1
ATOM 942 O O . PRO A 1 118 ? 14.810 -0.068 -12.116 1.00 82.62 118 PRO A O 1
ATOM 945 N N . PRO A 1 119 ? 12.799 0.925 -12.037 1.00 81.50 119 PRO A N 1
ATOM 946 C CA . PRO A 1 119 ? 13.201 1.949 -11.076 1.00 81.50 119 PRO A CA 1
ATOM 947 C C . PRO A 1 119 ? 13.571 1.359 -9.710 1.00 81.50 119 PRO A C 1
ATOM 949 O O . PRO A 1 119 ? 14.335 1.959 -8.959 1.00 81.50 119 PRO A O 1
ATOM 952 N N . VAL A 1 120 ? 13.043 0.172 -9.386 1.00 84.88 120 VAL A N 1
ATOM 953 C C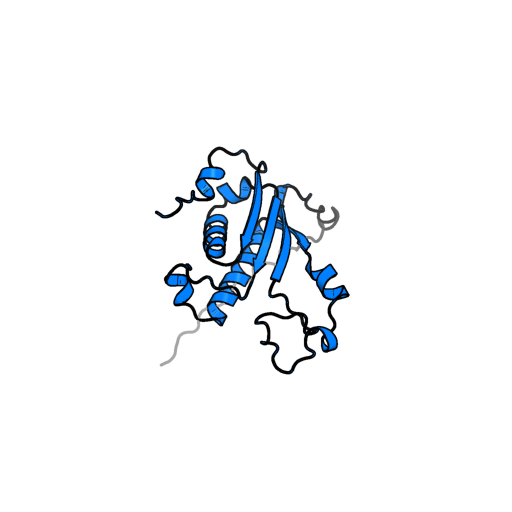A . VAL A 1 120 ? 13.316 -0.526 -8.131 1.00 84.88 120 VAL A CA 1
ATOM 954 C C . VAL A 1 120 ? 13.646 -1.987 -8.412 1.00 84.88 120 VAL A C 1
ATOM 956 O O . VAL A 1 120 ? 12.890 -2.710 -9.070 1.00 84.88 120 VAL A O 1
ATOM 959 N N . HIS A 1 121 ? 14.774 -2.432 -7.867 1.00 88.81 121 HIS A N 1
ATOM 960 C CA . HIS A 1 121 ? 15.220 -3.815 -7.920 1.00 88.81 121 HIS A CA 1
ATOM 961 C C . HIS A 1 121 ? 15.761 -4.274 -6.565 1.00 88.81 121 HIS A C 1
ATOM 963 O O . HIS A 1 121 ? 16.275 -3.490 -5.766 1.00 88.81 121 HIS A O 1
ATOM 969 N N . LEU A 1 122 ? 15.672 -5.576 -6.309 1.00 86.56 122 LEU A N 1
ATOM 970 C CA . LEU A 1 122 ? 16.398 -6.209 -5.213 1.00 86.56 122 LEU A CA 1
ATOM 971 C C . LEU A 1 122 ? 17.897 -6.259 -5.529 1.00 86.56 122 LEU A C 1
ATOM 973 O O . LEU A 1 122 ? 18.303 -6.199 -6.686 1.00 86.56 122 LEU A O 1
ATOM 977 N N . ALA A 1 123 ? 18.731 -6.471 -4.508 1.00 85.62 123 ALA A N 1
ATOM 978 C CA . ALA A 1 123 ? 20.191 -6.531 -4.653 1.00 85.62 123 ALA A CA 1
ATOM 979 C C . ALA A 1 123 ? 20.692 -7.583 -5.667 1.00 85.62 123 ALA A C 1
ATOM 981 O O . ALA A 1 123 ? 21.809 -7.482 -6.164 1.00 85.62 123 ALA A O 1
ATOM 982 N N . HIS A 1 124 ? 19.876 -8.592 -5.982 1.00 83.44 124 HIS A N 1
ATOM 983 C CA . HIS A 1 124 ? 20.163 -9.614 -6.993 1.00 83.44 124 HIS A CA 1
ATOM 984 C C . HIS A 1 124 ? 19.561 -9.300 -8.379 1.00 83.44 124 HIS A C 1
ATOM 986 O O . HIS A 1 124 ? 19.446 -10.194 -9.217 1.00 83.44 124 HIS A O 1
ATOM 992 N N . GLY A 1 125 ? 19.136 -8.057 -8.618 1.00 85.69 125 GLY A N 1
ATOM 993 C CA . GLY A 1 125 ? 18.673 -7.562 -9.918 1.00 85.69 125 GLY A CA 1
ATOM 994 C C . GLY A 1 125 ? 17.233 -7.921 -10.293 1.00 85.69 125 GLY A C 1
ATOM 995 O O . GLY A 1 125 ? 16.842 -7.709 -11.435 1.00 85.69 125 GLY A O 1
ATOM 996 N N . MET A 1 126 ? 16.431 -8.478 -9.380 1.00 88.62 126 MET A N 1
ATOM 997 C CA . MET A 1 126 ? 15.009 -8.723 -9.652 1.00 88.62 126 MET A CA 1
ATOM 998 C C . MET A 1 126 ? 14.211 -7.436 -9.524 1.00 88.62 126 MET A C 1
ATOM 1000 O O . MET A 1 126 ? 14.272 -6.784 -8.482 1.00 88.62 126 MET A O 1
ATOM 1004 N N . SER A 1 127 ? 13.430 -7.114 -10.554 1.00 89.50 127 SER A N 1
ATOM 1005 C CA . SER A 1 127 ? 12.475 -6.008 -10.507 1.00 89.50 127 SER A CA 1
ATOM 1006 C C . SER A 1 127 ? 11.433 -6.223 -9.409 1.00 89.50 127 SER A C 1
ATOM 1008 O O . SER A 1 127 ? 10.888 -7.317 -9.270 1.00 89.50 127 SER A O 1
ATOM 1010 N N . VAL A 1 128 ? 11.122 -5.163 -8.666 1.00 91.19 128 VAL A N 1
ATOM 1011 C CA . VAL A 1 128 ? 9.984 -5.125 -7.728 1.00 91.19 128 VAL A CA 1
ATOM 1012 C C . VAL A 1 128 ? 8.962 -4.075 -8.143 1.00 91.19 128 VAL A C 1
ATOM 1014 O O . VAL A 1 128 ? 8.259 -3.509 -7.310 1.00 91.19 128 VAL A O 1
ATOM 1017 N N . ASP A 1 129 ? 8.895 -3.803 -9.446 1.00 90.38 129 ASP A N 1
ATOM 1018 C CA . ASP A 1 129 ? 8.027 -2.764 -9.986 1.00 90.38 129 ASP A CA 1
ATOM 1019 C C . ASP A 1 129 ? 6.539 -3.105 -9.836 1.00 90.38 129 ASP A C 1
ATOM 1021 O O . ASP A 1 129 ? 5.727 -2.216 -9.597 1.00 90.38 129 ASP A O 1
ATOM 1025 N N . GLN A 1 130 ? 6.192 -4.395 -9.904 1.00 92.88 130 GLN A N 1
ATOM 1026 C CA . GLN A 1 130 ? 4.832 -4.871 -9.689 1.00 92.88 130 GLN A CA 1
ATOM 1027 C C . GLN A 1 130 ? 4.802 -6.080 -8.756 1.00 92.88 130 GLN A C 1
ATOM 1029 O O . GLN A 1 130 ? 5.505 -7.066 -8.983 1.00 92.88 130 GLN A O 1
ATOM 1034 N N . PHE A 1 131 ? 3.973 -6.035 -7.714 1.00 95.88 131 PHE A N 1
ATOM 1035 C CA . PHE A 1 131 ? 3.727 -7.172 -6.820 1.00 95.88 131 PHE A CA 1
ATOM 1036 C C . PHE A 1 131 ? 2.422 -7.000 -6.050 1.00 95.88 131 PHE A C 1
ATOM 1038 O O . PHE A 1 131 ? 1.924 -5.889 -5.899 1.00 95.88 131 PHE A O 1
ATOM 1045 N N . ALA A 1 132 ? 1.880 -8.096 -5.523 1.00 97.62 132 ALA A N 1
ATOM 1046 C CA . ALA A 1 132 ? 0.799 -8.027 -4.552 1.00 97.62 132 ALA A CA 1
ATOM 1047 C C . ALA A 1 132 ? 1.337 -8.204 -3.131 1.00 97.62 132 ALA A C 1
ATOM 1049 O O . ALA A 1 132 ? 2.296 -8.944 -2.905 1.00 97.62 132 ALA A O 1
ATOM 1050 N N . VAL A 1 133 ? 0.712 -7.529 -2.172 1.00 98.12 133 VAL A N 1
ATOM 1051 C CA . VAL A 1 133 ? 1.059 -7.590 -0.753 1.00 98.12 133 VAL A CA 1
ATOM 1052 C C . VAL A 1 133 ? -0.200 -7.625 0.106 1.00 98.12 133 VAL A C 1
ATOM 1054 O O . VAL A 1 133 ? -1.175 -6.915 -0.143 1.00 98.12 133 VAL A O 1
ATOM 1057 N N . SER A 1 134 ? -0.154 -8.454 1.141 1.00 98.38 134 SER A N 1
ATOM 1058 C CA . SER A 1 134 ? -1.242 -8.647 2.092 1.00 98.38 134 SER A CA 1
ATOM 1059 C C . SER A 1 134 ? -0.836 -8.131 3.461 1.00 98.38 134 SER A C 1
ATOM 1061 O O . SER A 1 134 ? 0.214 -8.488 4.005 1.00 98.38 134 SER A O 1
ATOM 1063 N N . TYR A 1 135 ? -1.710 -7.335 4.056 1.00 98.31 135 TYR A N 1
ATOM 1064 C CA . TYR A 1 135 ? -1.527 -6.727 5.358 1.00 98.31 135 TYR A CA 1
ATOM 1065 C C . TYR A 1 135 ? -2.660 -7.102 6.312 1.00 98.31 135 TYR A C 1
ATOM 1067 O O . TYR A 1 135 ? -3.841 -7.106 5.956 1.00 98.31 135 TYR A O 1
ATOM 1075 N N . VAL A 1 136 ? -2.319 -7.308 7.582 1.00 98.19 136 VAL A N 1
ATOM 1076 C CA . VAL A 1 136 ? -3.285 -7.457 8.679 1.00 98.19 136 VAL A CA 1
ATOM 1077 C C . VAL A 1 136 ? -3.101 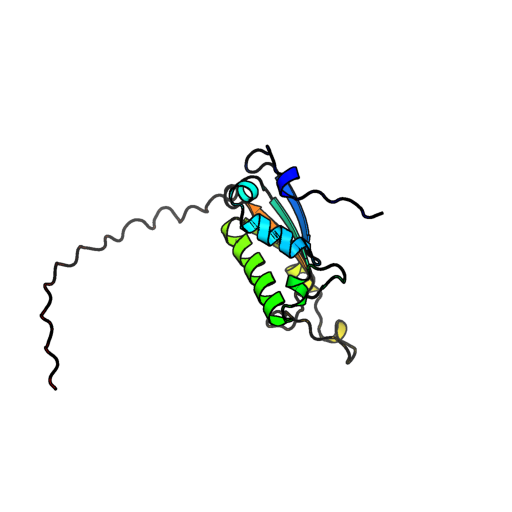-6.318 9.670 1.00 98.19 136 VAL A C 1
ATOM 1079 O O . VAL A 1 136 ? -1.977 -5.927 9.981 1.00 98.19 136 VAL A O 1
ATOM 1082 N N . ASN A 1 137 ? -4.199 -5.775 10.198 1.00 97.94 137 ASN A N 1
ATOM 1083 C CA . ASN A 1 137 ? -4.116 -4.742 11.224 1.00 97.94 137 ASN A CA 1
ATOM 1084 C C . ASN A 1 137 ? -3.363 -5.270 12.452 1.00 97.94 137 ASN A C 1
ATOM 1086 O O . ASN A 1 137 ? -3.692 -6.325 13.001 1.00 97.94 137 ASN A O 1
ATOM 1090 N N . ARG A 1 138 ? -2.366 -4.516 12.919 1.00 96.56 138 ARG A N 1
ATOM 1091 C CA . ARG A 1 138 ? -1.475 -4.914 14.015 1.00 96.56 138 ARG A CA 1
ATOM 1092 C C . ARG A 1 138 ? -2.221 -5.199 15.321 1.00 96.56 138 ARG A C 1
ATOM 1094 O O . ARG A 1 138 ? -1.713 -5.951 16.143 1.00 96.56 138 ARG A O 1
ATOM 1101 N N . ALA A 1 139 ? -3.424 -4.655 15.514 1.00 95.81 139 ALA A N 1
ATOM 1102 C CA . ALA A 1 139 ? -4.266 -4.962 16.671 1.00 95.81 139 ALA A CA 1
ATOM 1103 C C . ALA A 1 139 ? -4.778 -6.419 16.704 1.00 95.81 139 ALA A C 1
ATOM 1105 O O . ALA A 1 139 ? -5.216 -6.876 17.757 1.00 95.81 139 ALA A O 1
ATOM 1106 N N . LEU A 1 140 ? -4.743 -7.132 15.572 1.00 95.19 140 LEU A N 1
ATOM 1107 C CA . LEU A 1 140 ? -5.185 -8.527 15.441 1.00 95.19 140 LEU A CA 1
ATOM 1108 C C . LEU A 1 140 ? -4.045 -9.531 15.556 1.00 95.19 140 LEU A C 1
ATOM 1110 O O . LEU A 1 140 ? -4.289 -10.701 15.836 1.00 95.19 140 LEU A O 1
ATOM 1114 N N . VAL A 1 141 ? -2.813 -9.090 15.318 1.00 93.94 141 VAL A N 1
ATOM 1115 C CA . VAL A 1 141 ? -1.636 -9.922 15.519 1.00 93.94 141 VAL A CA 1
ATOM 1116 C C . VAL A 1 141 ? -1.349 -9.868 17.012 1.00 93.94 141 VAL A C 1
ATOM 1118 O O . VAL A 1 141 ? -1.089 -8.773 17.524 1.00 93.94 141 VAL A O 1
ATOM 1121 N N . PRO A 1 142 ? -1.417 -10.999 17.745 1.00 82.94 142 PRO A N 1
ATOM 1122 C CA . PRO A 1 142 ? -0.958 -11.020 19.120 1.00 82.94 142 PRO A CA 1
ATOM 1123 C C . PRO A 1 142 ? 0.416 -10.371 19.122 1.00 82.94 142 PRO A C 1
ATOM 1125 O O . PRO A 1 142 ? 1.282 -10.780 18.345 1.00 82.94 142 PRO A O 1
ATOM 1128 N N . ARG A 1 143 ? 0.621 -9.335 19.946 1.00 70.44 143 ARG A N 1
ATOM 1129 C CA . ARG A 1 143 ? 1.990 -8.939 20.263 1.00 70.44 143 ARG A CA 1
ATOM 1130 C C . ARG A 1 143 ? 2.594 -10.228 20.773 1.00 70.44 143 ARG A C 1
ATOM 1132 O O . ARG A 1 143 ? 2.162 -10.677 21.833 1.00 70.44 143 ARG A O 1
ATOM 1139 N N . LEU A 1 144 ? 3.463 -10.869 19.982 1.00 54.03 144 LEU A N 1
ATOM 1140 C CA . LEU A 1 144 ? 4.322 -11.935 20.469 1.00 54.03 144 LEU A CA 1
ATOM 1141 C C . LEU A 1 144 ? 4.863 -11.338 21.746 1.00 54.03 144 LEU A C 1
ATOM 1143 O O . LEU A 1 144 ? 5.546 -10.312 21.683 1.00 54.03 144 LEU A O 1
ATOM 1147 N N . ALA A 1 145 ? 4.353 -11.827 22.878 1.00 51.16 145 ALA A N 1
ATOM 1148 C CA . ALA A 1 145 ? 4.661 -11.232 24.153 1.00 51.16 145 ALA A CA 1
ATOM 1149 C C . ALA A 1 145 ? 6.178 -11.191 24.152 1.00 51.16 145 ALA A C 1
ATOM 1151 O O . ALA A 1 145 ? 6.798 -12.238 23.939 1.00 51.16 145 ALA A O 1
ATOM 1152 N N . ALA A 1 146 ? 6.761 -9.990 24.261 1.00 53.09 146 ALA A N 1
ATOM 1153 C CA . ALA A 1 146 ? 8.183 -9.892 24.529 1.00 53.09 146 ALA A CA 1
ATOM 1154 C C . ALA A 1 146 ? 8.416 -10.923 25.634 1.00 53.09 146 ALA A C 1
ATOM 1156 O O . ALA A 1 146 ? 7.644 -10.889 26.605 1.00 53.09 146 ALA A O 1
ATOM 1157 N N . PRO A 1 147 ? 9.292 -11.925 25.415 1.00 51.94 147 PRO A N 1
ATOM 1158 C CA . PRO A 1 147 ? 9.356 -13.090 26.281 1.00 51.94 147 PRO A CA 1
ATOM 1159 C C . PRO A 1 147 ? 9.352 -12.571 27.708 1.00 51.94 147 PRO A C 1
ATOM 1161 O O . PRO A 1 147 ? 10.119 -11.658 28.023 1.00 51.94 147 PRO A O 1
ATOM 1164 N N . ALA A 1 148 ? 8.412 -13.062 28.518 1.00 55.38 148 ALA A N 1
ATOM 1165 C CA . ALA A 1 148 ? 8.010 -12.472 29.797 1.00 55.38 148 ALA A CA 1
ATOM 1166 C C . ALA A 1 148 ? 9.128 -12.438 30.873 1.00 55.38 148 ALA A C 1
ATOM 1168 O O . ALA A 1 148 ? 8.844 -12.301 32.056 1.00 55.38 148 ALA A O 1
ATOM 1169 N N . GLY A 1 149 ? 10.399 -12.564 30.478 1.00 52.31 149 GLY A N 1
ATOM 1170 C CA . GLY A 1 149 ? 11.599 -12.560 31.305 1.00 52.31 149 GLY A CA 1
ATOM 1171 C C . GLY A 1 149 ? 12.594 -11.417 31.054 1.00 52.31 149 GLY A C 1
ATOM 1172 O O . GLY A 1 149 ? 13.655 -11.444 31.661 1.00 52.31 149 GLY A O 1
ATOM 1173 N N . ALA A 1 150 ? 12.308 -10.400 30.228 1.00 53.56 150 ALA A N 1
ATOM 1174 C CA . ALA A 1 150 ? 13.206 -9.235 30.077 1.00 53.56 150 ALA A CA 1
ATOM 1175 C C . ALA A 1 150 ? 12.934 -8.091 31.083 1.00 53.56 150 ALA A C 1
ATOM 1177 O O . ALA A 1 150 ? 13.281 -6.937 30.838 1.00 53.56 150 ALA A O 1
ATOM 1178 N N . ALA A 1 151 ? 12.320 -8.397 32.227 1.00 56.78 151 ALA A N 1
ATOM 1179 C CA . ALA A 1 151 ? 12.201 -7.483 33.357 1.00 56.78 151 ALA A CA 1
ATOM 1180 C C . ALA A 1 151 ? 13.082 -7.978 34.512 1.00 56.78 151 ALA A C 1
ATOM 1182 O O . ALA A 1 151 ? 12.605 -8.733 35.349 1.00 56.78 151 ALA A O 1
ATOM 1183 N N . ALA A 1 152 ? 14.356 -7.568 34.544 1.00 56.09 152 ALA A N 1
ATOM 1184 C CA . ALA A 1 152 ? 15.149 -7.374 35.770 1.00 56.09 152 ALA A CA 1
ATOM 1185 C C . ALA A 1 152 ? 16.594 -6.970 35.428 1.00 56.09 152 ALA A C 1
ATOM 1187 O O . ALA A 1 152 ? 17.521 -7.770 35.476 1.00 56.09 152 ALA A O 1
ATOM 1188 N N . GLY A 1 153 ? 16.789 -5.693 35.118 1.00 54.91 153 GLY A N 1
ATOM 1189 C CA . GLY A 1 153 ? 18.098 -5.051 35.139 1.00 54.91 153 GLY A CA 1
ATOM 1190 C C . GLY A 1 153 ? 17.920 -3.654 35.702 1.00 54.91 153 GLY A C 1
ATOM 1191 O O . GLY A 1 153 ? 17.783 -2.698 34.950 1.00 54.91 153 GLY A O 1
ATOM 1192 N N . GLN A 1 154 ? 17.805 -3.563 37.027 1.00 53.84 154 GLN A N 1
ATOM 1193 C CA . GLN A 1 154 ? 17.713 -2.307 37.766 1.00 53.84 154 GLN A CA 1
ATOM 1194 C C . GLN A 1 154 ? 18.907 -1.417 37.395 1.00 53.84 154 GLN A C 1
ATOM 1196 O O . GLN A 1 154 ? 20.038 -1.698 37.786 1.00 53.84 154 GLN A O 1
ATOM 1201 N N . ALA A 1 155 ? 18.663 -0.340 36.649 1.00 53.47 155 ALA A N 1
ATOM 1202 C CA . ALA A 1 155 ? 19.618 0.751 36.561 1.00 53.47 155 ALA A CA 1
ATOM 1203 C C . ALA A 1 155 ? 19.622 1.461 37.922 1.00 53.47 155 ALA A C 1
ATOM 1205 O O . ALA A 1 155 ? 18.630 2.069 38.327 1.00 53.47 155 ALA A O 1
ATOM 1206 N N . ALA A 1 156 ? 20.723 1.308 38.654 1.00 60.19 156 ALA A N 1
ATOM 1207 C CA . ALA A 1 156 ? 20.970 2.014 39.900 1.00 60.19 156 ALA A CA 1
ATOM 1208 C C . ALA A 1 156 ? 20.959 3.541 39.671 1.00 60.19 156 ALA A C 1
ATOM 1210 O O . ALA A 1 156 ? 21.418 4.006 38.624 1.00 60.19 156 ALA A O 1
ATOM 1211 N N . PRO A 1 157 ? 20.489 4.343 40.642 1.00 63.88 157 PRO A N 1
ATOM 1212 C CA . PRO A 1 157 ? 20.546 5.793 40.549 1.00 63.88 157 PRO A CA 1
ATOM 1213 C C . PRO A 1 157 ? 21.998 6.263 40.706 1.00 63.88 157 PRO A C 1
ATOM 1215 O O . PRO A 1 157 ? 22.516 6.361 41.819 1.00 63.88 157 PRO A O 1
ATOM 1218 N N . THR A 1 158 ? 22.675 6.589 39.606 1.00 60.53 158 THR A N 1
ATOM 1219 C CA . THR A 1 158 ? 23.924 7.354 39.675 1.00 60.53 158 THR A CA 1
ATOM 1220 C C . THR A 1 158 ? 23.592 8.816 39.938 1.00 60.53 158 THR A C 1
ATOM 1222 O O . THR A 1 158 ? 23.281 9.575 39.027 1.00 60.53 158 THR A O 1
ATOM 1225 N N . GLY A 1 159 ? 23.606 9.147 41.228 1.00 65.56 159 GLY A N 1
ATOM 1226 C CA . GLY A 1 159 ? 24.280 10.311 41.799 1.00 65.56 159 GLY A CA 1
ATOM 1227 C C . GLY A 1 159 ? 24.168 11.645 41.064 1.00 65.56 159 GLY A C 1
ATOM 1228 O O . GLY A 1 159 ? 24.769 11.863 40.017 1.00 65.56 159 GLY A O 1
ATOM 1229 N N . ALA A 1 160 ? 23.511 12.585 41.740 1.00 62.62 160 ALA A N 1
ATOM 1230 C CA . ALA A 1 160 ? 23.667 14.015 41.543 1.00 62.62 160 ALA A CA 1
ATOM 1231 C C . ALA A 1 160 ? 25.154 14.416 41.457 1.00 62.62 160 ALA A C 1
ATOM 1233 O O . ALA A 1 160 ? 25.911 14.235 42.410 1.00 62.62 160 ALA A O 1
ATOM 1234 N N . GLY A 1 161 ? 25.553 14.991 40.323 1.00 63.41 161 GLY A N 1
ATOM 1235 C CA . GLY A 1 161 ? 26.841 15.650 40.130 1.00 63.41 161 GLY A CA 1
ATOM 1236 C C . GLY A 1 161 ? 26.608 17.109 39.761 1.00 63.41 161 GLY A C 1
ATOM 1237 O O . GLY A 1 161 ? 26.156 17.411 38.660 1.00 63.41 161 GLY A O 1
ATOM 1238 N N . ALA A 1 162 ? 26.876 17.997 40.715 1.00 61.59 162 ALA A N 1
ATOM 1239 C CA . ALA A 1 162 ? 26.880 19.444 40.552 1.00 61.59 162 ALA A CA 1
ATOM 1240 C C . ALA A 1 162 ? 27.845 19.890 39.431 1.00 61.59 162 ALA A C 1
ATOM 1242 O O . ALA A 1 162 ? 28.904 19.294 39.244 1.00 61.59 162 ALA A O 1
ATOM 1243 N N . GLY A 1 163 ? 27.458 20.935 38.690 1.00 57.16 163 GLY A N 1
ATOM 1244 C CA . GLY A 1 163 ? 28.195 21.461 37.534 1.00 57.16 163 GLY A CA 1
ATOM 1245 C C . GLY A 1 163 ? 29.516 22.171 37.853 1.00 57.16 163 GLY A C 1
ATOM 1246 O O . GLY A 1 163 ? 29.955 22.218 39.002 1.00 57.16 163 GLY A O 1
ATOM 1247 N N . PRO A 1 164 ? 30.124 22.806 36.836 1.00 62.19 164 PRO A N 1
ATOM 1248 C CA . PRO A 1 164 ? 30.598 24.166 37.075 1.00 62.19 164 PRO A CA 1
ATOM 1249 C C . PRO A 1 164 ? 30.324 25.160 35.932 1.00 62.19 164 PRO A C 1
ATOM 1251 O O . PRO A 1 164 ? 30.443 24.862 34.748 1.00 62.19 164 PRO A O 1
ATOM 1254 N N . ALA A 1 165 ? 29.972 26.363 36.391 1.00 60.16 165 ALA A N 1
ATOM 1255 C CA . ALA A 1 165 ? 30.298 27.713 35.929 1.00 60.16 165 ALA A CA 1
ATOM 1256 C C . ALA A 1 165 ? 30.700 27.975 34.462 1.00 60.16 165 ALA A C 1
ATOM 1258 O O . ALA A 1 165 ? 31.717 27.507 33.951 1.00 60.16 165 ALA A O 1
ATOM 1259 N N . ALA A 1 166 ? 29.954 28.911 33.871 1.00 64.44 166 ALA A N 1
ATOM 1260 C CA . ALA A 1 166 ? 30.286 29.647 32.661 1.00 64.44 166 ALA A CA 1
ATOM 1261 C C . ALA A 1 166 ? 31.636 30.384 32.766 1.00 64.44 166 ALA A C 1
ATOM 1263 O O . ALA A 1 166 ? 31.944 31.016 33.778 1.00 64.44 166 ALA A O 1
ATOM 1264 N N . ARG A 1 167 ? 32.407 30.356 31.674 1.00 68.44 167 ARG A N 1
ATOM 1265 C CA . ARG A 1 167 ? 33.549 31.250 31.434 1.00 68.44 167 ARG A CA 1
ATOM 1266 C C . ARG A 1 167 ? 33.082 32.490 30.657 1.00 68.44 167 ARG A C 1
ATOM 1268 O O . ARG A 1 167 ? 32.297 32.331 29.724 1.00 68.44 167 ARG A O 1
ATOM 1275 N N . PRO A 1 168 ? 33.567 33.698 30.989 1.00 71.88 168 PRO A N 1
ATOM 1276 C CA . PRO A 1 168 ? 33.280 34.896 30.210 1.00 71.88 168 PRO A CA 1
ATOM 1277 C C . PRO A 1 168 ? 34.094 34.928 28.908 1.00 71.88 168 PRO A C 1
ATOM 1279 O O . PRO A 1 168 ? 35.230 34.449 28.862 1.00 71.88 168 PRO A O 1
ATOM 1282 N N . LEU A 1 169 ? 33.497 35.523 27.870 1.00 66.38 169 LEU A N 1
ATOM 1283 C CA . LEU A 1 169 ? 34.179 35.931 26.644 1.00 66.38 169 LEU A CA 1
ATOM 1284 C C . LEU A 1 169 ? 35.218 37.014 26.961 1.00 66.38 169 LEU A C 1
ATOM 1286 O O . LEU A 1 169 ? 34.923 37.962 27.689 1.00 66.38 169 LEU A O 1
ATOM 1290 N N . ALA A 1 170 ? 36.402 36.882 26.369 1.00 68.00 170 ALA A N 1
ATOM 1291 C CA . ALA A 1 170 ? 37.353 37.973 26.219 1.00 68.00 170 ALA A CA 1
ATOM 1292 C C . ALA A 1 170 ? 37.327 38.475 24.768 1.00 68.00 170 ALA A C 1
ATOM 1294 O O . ALA A 1 170 ? 37.040 37.703 23.851 1.00 68.00 170 ALA A O 1
ATOM 1295 N N . SER A 1 171 ? 37.577 39.777 24.665 1.00 71.06 171 SER A N 1
ATOM 1296 C CA . SER A 1 171 ? 37.437 40.714 23.548 1.00 71.06 171 SER A CA 1
ATOM 1297 C C . SER A 1 171 ? 38.117 40.357 22.232 1.00 71.06 171 SER A C 1
ATOM 1299 O O . SER A 1 171 ? 39.180 39.700 22.267 1.00 71.06 171 SER A O 1
#

pLDDT: mean 84.77, std 14.68, range [51.16, 98.69]

Foldseek 3Di:
DDDDDDQPVVVLPPADFLQDEEEEEPQAQCLVSLVVCLVDPPSLRNHFKYKYKAAQPHYDPPHDPVLVPDDSVRSNVSSVVSVVSNVVFKDWPDKCVVVQVVVDDCCVVVVDPDPDQAPDDDPVRHHPRIMMIMIGGPVPPPPPPPPPPPPDDDPDDPDDDDDDDDDDDDD

Secondary structure (DSSP, 8-state):
-PPP---HHHHHTTPPTT-EEEEEEESSTHHHHHHHHHT-HHHHHHEEEEEEEEESS---TT--HHHHHS-HHHHHHHHHHHHHHHHHHEEEEEESHHHHHHT--HHHHT-STTPPPPS-B-TTS-B-SEEEEEEEETTTS------TT----------------PPPPP-

Sequence (171 aa):
GGRAYEPLAAHLAGRPRLSTHLKIDTEGTEWAVLSRLLASPEDQDKIRTLEMEVHFSYVPEADDAAARDLDEEERFEQRVQIMERLLERFVCTGTTLEVYSEGWDMAKNCAESQCREPPVHLAHGMSVDQFAVSYVNRALVPRLAAPAGAAAGQAAPTGAGAGPAARPLAS

Organism: NCBI:txid1333877

Radius of gyration: 23.79 Å; chains: 1; bounding box: 58×59×67 Å